Protein AF-A0AA38SJJ9-F1 (afdb_monomer_lite)

Secondary structure (DSSP, 8-state):
-------PEEEEEEEE---SSTTPPP-EEEEEEEEEETTTTEEEEEEEEE-B-S-GGGS-SS-SSTT---HHHHHSSPBHHHHHHHHHHHHTTT---EEEETTEEEE--

InterPro domains:
  IPR012337 Ribonuclease H-like superfamily [SSF53098] (5-93)
  IPR013520 Ribonuclease H-like domain [PF00929] (10-93)
  IPR036397 Ribonuclease H superfamily [G3DSA:3.30.420.10] (2-103)

Sequence (109 aa):
MKQEMANEIVFFDLETNVPRKAGQKFWVLEFGAMVVCPRKLVELESYCTLIRPGDLTAVGVKSGRVHGITRGAVLEAPTFEEVADKIFGILNGRIQPRVIRGSRLIQSE

Organism: NCBI:txid347529

Radius of gyration: 16.62 Å; chains: 1; bounding box: 44×36×40 Å

pLDDT: mean 81.51, std 17.07, range [33.25, 97.69]

Structure (mmCIF, N/CA/C/O backbone):
data_AF-A0AA38SJJ9-F1
#
_entry.id   AF-A0AA38SJJ9-F1
#
loop_
_atom_site.group_PDB
_atom_site.id
_atom_site.type_symbol
_atom_site.label_atom_id
_atom_site.label_alt_id
_atom_site.label_comp_id
_atom_site.label_asym_id
_atom_site.label_entity_id
_atom_site.label_seq_id
_atom_site.pdbx_PDB_ins_code
_atom_site.Cartn_x
_atom_site.Cartn_y
_atom_site.Cartn_z
_atom_site.occupancy
_atom_site.B_iso_or_equiv
_atom_site.auth_seq_id
_atom_site.auth_comp_id
_atom_site.auth_asym_id
_atom_site.auth_atom_id
_atom_site.pdbx_PDB_model_num
ATOM 1 N N . MET A 1 1 ? -24.219 15.543 17.571 1.00 33.25 1 MET A N 1
ATOM 2 C CA . MET A 1 1 ? -23.303 14.762 18.429 1.00 33.25 1 MET A CA 1
ATOM 3 C C . MET A 1 1 ? -21.959 14.716 17.723 1.00 33.25 1 MET A C 1
ATOM 5 O O . MET A 1 1 ? -21.899 14.181 16.626 1.00 33.25 1 MET A O 1
ATOM 9 N N . LYS A 1 2 ? -20.921 15.364 18.268 1.00 36.47 2 LYS A N 1
ATOM 10 C CA . LYS A 1 2 ? -19.555 15.206 17.754 1.00 36.47 2 LYS A CA 1
ATOM 11 C C . LYS A 1 2 ? -19.071 13.851 18.245 1.00 36.47 2 LYS A C 1
ATOM 13 O O . LYS A 1 2 ? -18.874 13.672 19.440 1.00 36.47 2 LYS A O 1
ATOM 18 N N . GLN A 1 3 ? -18.985 12.896 17.334 1.00 42.38 3 GLN A N 1
ATOM 19 C CA . GLN A 1 3 ? -18.279 11.653 17.575 1.00 42.38 3 GLN A CA 1
ATOM 20 C C . GLN A 1 3 ? -16.829 12.069 17.828 1.00 42.38 3 GLN A C 1
ATOM 22 O O . GLN A 1 3 ? -16.186 12.613 16.930 1.00 42.38 3 GLN A O 1
ATOM 27 N N . GLU A 1 4 ? -16.357 11.955 19.072 1.00 49.00 4 GLU A N 1
ATOM 28 C CA . GLU A 1 4 ? -14.923 11.995 19.335 1.00 49.00 4 GLU A CA 1
ATOM 29 C C . GLU A 1 4 ? -14.326 10.927 18.426 1.00 49.00 4 GLU A C 1
ATOM 31 O O . GLU A 1 4 ? -14.553 9.736 18.647 1.00 49.00 4 GLU A O 1
ATOM 36 N N . MET A 1 5 ? -13.660 11.343 17.345 1.00 53.12 5 MET A N 1
ATOM 37 C CA . MET A 1 5 ? -12.819 10.434 16.587 1.00 53.12 5 MET A CA 1
ATOM 38 C C . MET A 1 5 ? -11.809 9.950 17.608 1.00 53.12 5 MET A C 1
ATOM 40 O O . MET A 1 5 ? -10.963 10.721 18.065 1.00 53.12 5 MET A O 1
ATOM 44 N N . ALA A 1 6 ? -12.004 8.721 18.081 1.00 56.03 6 ALA A N 1
ATOM 45 C CA . ALA A 1 6 ? -11.052 8.070 18.947 1.00 56.03 6 ALA A CA 1
ATOM 46 C C . ALA A 1 6 ? -9.686 8.297 18.302 1.00 56.03 6 ALA A C 1
ATOM 48 O O . ALA A 1 6 ? -9.561 8.105 17.098 1.00 56.03 6 ALA A O 1
ATOM 49 N N . ASN A 1 7 ? -8.721 8.802 19.073 1.00 74.44 7 ASN A N 1
ATOM 50 C CA . ASN A 1 7 ? -7.346 8.990 18.626 1.00 74.44 7 ASN A CA 1
ATOM 51 C C . ASN A 1 7 ? -6.850 7.651 18.062 1.00 74.44 7 ASN A C 1
ATOM 53 O O . ASN A 1 7 ? -6.382 6.828 18.829 1.00 74.44 7 ASN A O 1
ATOM 57 N N . GLU A 1 8 ? -7.045 7.358 16.787 1.00 84.00 8 GLU A N 1
ATOM 58 C CA . GLU A 1 8 ? -6.558 6.152 16.130 1.00 84.00 8 GLU A CA 1
ATOM 59 C C . GLU A 1 8 ? -5.136 6.438 15.661 1.00 84.00 8 GLU A C 1
ATOM 61 O O . GLU A 1 8 ? -4.806 7.565 15.294 1.00 84.00 8 GLU A O 1
ATOM 66 N N . ILE A 1 9 ? -4.271 5.430 15.715 1.00 85.56 9 ILE A N 1
ATOM 67 C CA . ILE A 1 9 ? -2.940 5.530 15.120 1.00 85.56 9 ILE A CA 1
ATOM 68 C C . ILE A 1 9 ? -2.975 4.742 13.828 1.00 85.56 9 ILE A C 1
ATOM 70 O O . ILE A 1 9 ? -3.295 3.556 13.846 1.00 85.56 9 ILE A O 1
ATOM 74 N N . VAL A 1 10 ? -2.618 5.393 12.726 1.00 88.06 10 VAL A N 1
ATOM 75 C CA . VAL A 1 10 ? -2.410 4.708 11.454 1.00 88.06 10 VAL A CA 1
ATOM 76 C C . VAL A 1 10 ? -0.918 4.554 11.221 1.00 88.06 10 VAL A C 1
ATOM 78 O O . VAL A 1 10 ? -0.193 5.540 11.096 1.00 88.06 10 VAL A O 1
ATOM 81 N N . PHE A 1 11 ? -0.464 3.310 11.168 1.00 89.50 11 PHE A N 1
ATOM 82 C CA . PHE A 1 11 ? 0.835 2.966 10.613 1.00 89.50 11 PHE A CA 1
ATOM 83 C C . PHE A 1 11 ? 0.657 2.768 9.120 1.00 89.50 11 PHE A C 1
ATOM 85 O O . PHE A 1 11 ? -0.309 2.135 8.705 1.00 89.50 11 PHE A O 1
ATOM 92 N N . PHE A 1 12 ? 1.576 3.293 8.325 1.00 92.00 12 PHE A N 1
ATOM 93 C CA . PHE A 1 12 ? 1.662 2.953 6.917 1.00 92.00 12 PHE A CA 1
ATOM 94 C C . PHE A 1 12 ? 3.111 2.666 6.561 1.00 92.00 12 PHE A C 1
ATOM 96 O O . PHE A 1 12 ? 4.029 3.236 7.154 1.00 92.00 12 PHE A O 1
ATOM 103 N N . ASP A 1 13 ? 3.287 1.774 5.602 1.00 91.81 13 ASP A N 1
ATOM 104 C CA . ASP A 1 13 ? 4.580 1.385 5.076 1.00 91.81 13 ASP A CA 1
ATOM 105 C C . ASP A 1 13 ? 4.510 1.334 3.552 1.00 91.81 13 ASP A C 1
ATOM 107 O O . ASP A 1 13 ? 3.488 0.958 2.970 1.00 91.81 13 ASP A O 1
ATOM 111 N N . LEU A 1 14 ? 5.584 1.787 2.913 1.00 93.00 14 LEU A N 1
ATOM 112 C CA . LEU A 1 14 ? 5.678 1.891 1.464 1.00 93.00 14 LEU A CA 1
ATOM 113 C C . LEU A 1 14 ? 6.921 1.156 1.000 1.00 93.00 14 LEU A C 1
ATOM 115 O O . LEU A 1 14 ? 8.041 1.598 1.261 1.00 93.00 14 LEU A O 1
ATOM 119 N N . GLU A 1 15 ? 6.721 0.116 0.203 1.00 93.19 15 GLU A N 1
ATOM 120 C CA . GLU A 1 15 ? 7.823 -0.496 -0.524 1.00 93.19 15 GLU A CA 1
ATOM 121 C C . GLU A 1 15 ? 7.934 0.141 -1.903 1.00 93.19 15 GLU A C 1
ATOM 123 O O . GLU A 1 15 ? 6.950 0.345 -2.620 1.00 93.19 15 GLU A O 1
ATOM 128 N N . THR A 1 16 ? 9.163 0.467 -2.288 1.00 92.44 16 THR A N 1
ATOM 129 C CA . THR A 1 16 ? 9.460 1.128 -3.560 1.00 92.44 16 THR A CA 1
ATOM 130 C C . THR A 1 16 ? 10.492 0.342 -4.351 1.00 92.44 16 THR A C 1
ATOM 132 O O . THR A 1 16 ? 11.243 -0.474 -3.808 1.00 92.44 16 THR A O 1
ATOM 135 N N . ASN A 1 17 ? 10.574 0.588 -5.660 1.00 90.06 17 ASN A N 1
ATOM 136 C CA . ASN A 1 17 ? 11.767 0.167 -6.387 1.00 90.06 17 ASN A CA 1
ATOM 137 C C . ASN A 1 17 ? 12.988 0.936 -5.859 1.00 90.06 17 ASN A C 1
ATOM 139 O O . ASN A 1 17 ? 12.886 2.090 -5.453 1.00 90.06 17 ASN A O 1
ATOM 143 N N . VAL A 1 18 ? 14.167 0.318 -5.945 1.00 85.44 18 VAL A N 1
ATOM 144 C CA . VAL A 1 18 ? 15.439 0.994 -5.665 1.00 85.44 18 VAL A CA 1
ATOM 145 C C . VAL A 1 18 ? 16.057 1.433 -6.997 1.00 85.44 18 VAL A C 1
ATOM 147 O O . VAL A 1 18 ? 16.505 0.570 -7.764 1.00 85.44 18 VAL A O 1
ATOM 150 N N . PRO A 1 19 ? 16.088 2.743 -7.308 1.00 83.81 19 PRO A N 1
ATOM 151 C CA . PRO A 1 19 ? 16.749 3.260 -8.498 1.00 83.81 19 PRO A CA 1
ATOM 152 C C . PRO A 1 19 ? 18.223 2.852 -8.526 1.00 83.81 19 PRO A C 1
ATOM 154 O O . PRO A 1 19 ? 18.945 3.009 -7.545 1.00 83.81 19 PRO A O 1
ATOM 157 N N . ARG A 1 20 ? 18.692 2.334 -9.665 1.00 82.50 20 ARG A N 1
ATOM 158 C CA . ARG A 1 20 ? 20.101 1.936 -9.853 1.00 82.50 20 ARG A CA 1
ATOM 159 C C . ARG A 1 20 ? 20.943 3.030 -10.500 1.00 82.50 20 ARG A C 1
ATOM 161 O O . ARG A 1 20 ? 22.165 2.929 -10.524 1.00 82.50 20 ARG A O 1
ATOM 168 N N . LYS A 1 21 ? 20.293 4.041 -11.078 1.00 83.75 21 LYS A N 1
ATOM 169 C CA . LYS A 1 21 ? 20.929 5.163 -11.774 1.00 83.75 21 LYS A CA 1
ATOM 170 C C . LYS A 1 21 ? 20.361 6.480 -11.260 1.00 83.75 21 LYS A C 1
ATOM 172 O O . LYS A 1 21 ? 19.169 6.566 -10.968 1.00 83.75 21 LYS A O 1
ATOM 177 N N . ALA A 1 22 ? 21.198 7.512 -11.212 1.00 82.56 22 ALA A N 1
ATOM 178 C CA . ALA A 1 22 ? 20.740 8.868 -10.933 1.00 82.56 22 ALA A CA 1
ATOM 179 C C . ALA A 1 22 ? 19.682 9.297 -11.969 1.00 82.56 22 ALA A C 1
ATOM 181 O O . ALA A 1 22 ? 19.835 9.032 -13.161 1.00 82.56 22 ALA A O 1
ATOM 182 N N . GLY A 1 23 ? 18.597 9.920 -11.505 1.00 83.69 23 GLY A N 1
ATOM 183 C CA . GLY A 1 23 ? 17.483 10.373 -12.350 1.00 83.69 23 GLY A CA 1
ATOM 184 C C . GLY A 1 23 ? 16.395 9.328 -12.629 1.00 83.69 23 GLY A C 1
ATOM 185 O O . GLY A 1 23 ? 15.371 9.670 -13.216 1.00 83.69 23 GLY A O 1
ATOM 186 N N . GLN A 1 24 ? 16.560 8.074 -12.197 1.00 84.25 24 GLN A N 1
ATOM 187 C CA . GLN A 1 24 ? 15.465 7.101 -12.232 1.00 84.25 24 GLN A CA 1
ATOM 188 C C . GLN A 1 24 ? 14.403 7.434 -11.176 1.00 84.25 24 GLN A C 1
ATOM 190 O O . GLN A 1 24 ? 14.725 7.802 -10.047 1.00 84.25 24 GLN A O 1
ATOM 195 N N . LYS A 1 25 ? 13.129 7.290 -11.557 1.00 88.94 25 LYS A N 1
ATOM 196 C CA . LYS A 1 25 ? 11.987 7.547 -10.675 1.00 88.94 25 LYS A CA 1
ATOM 197 C C . LYS A 1 25 ? 11.838 6.447 -9.621 1.00 88.94 25 LYS A C 1
ATOM 199 O O . LYS A 1 25 ? 12.120 5.273 -9.887 1.00 88.94 25 LYS A O 1
ATOM 204 N N . PHE A 1 26 ? 11.346 6.855 -8.457 1.00 90.88 26 PHE A N 1
ATOM 205 C CA . PHE A 1 26 ? 10.772 5.948 -7.474 1.00 90.88 26 PHE A CA 1
ATOM 206 C C . PHE A 1 26 ? 9.318 5.664 -7.843 1.00 90.88 26 PHE A C 1
ATOM 208 O O . PHE A 1 26 ? 8.570 6.562 -8.228 1.00 90.88 26 PHE A O 1
ATOM 215 N N . TRP A 1 27 ? 8.942 4.408 -7.700 1.00 93.12 27 TRP A N 1
ATOM 216 C CA . TRP A 1 27 ? 7.620 3.858 -7.895 1.00 93.12 27 TRP A CA 1
ATOM 217 C C . TRP A 1 27 ? 7.240 3.132 -6.618 1.00 93.12 27 TRP A C 1
ATOM 219 O O . TRP A 1 27 ? 8.023 2.323 -6.116 1.00 93.12 27 TRP A O 1
ATOM 229 N N . VAL A 1 28 ? 6.043 3.412 -6.115 1.00 94.25 28 VAL A N 1
ATOM 230 C CA . VAL A 1 28 ? 5.436 2.619 -5.046 1.00 94.25 28 VAL A CA 1
ATOM 231 C C . VAL A 1 28 ? 5.037 1.272 -5.641 1.00 94.25 2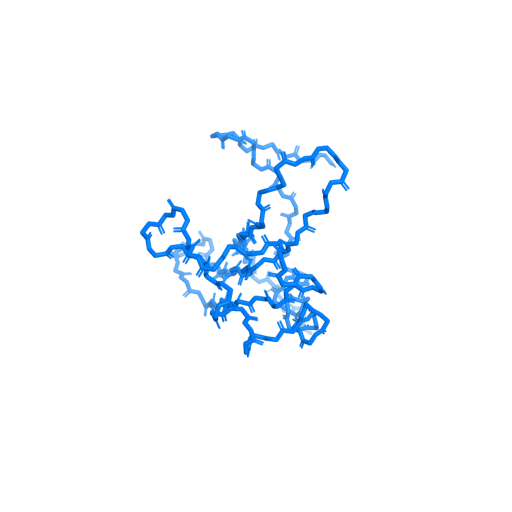8 VAL A C 1
ATOM 233 O O . VAL A 1 28 ? 4.385 1.229 -6.683 1.00 94.25 28 VAL A O 1
ATOM 236 N N . LEU A 1 29 ? 5.479 0.191 -5.008 1.00 95.06 29 LEU A N 1
ATOM 237 C CA . LEU A 1 29 ? 5.220 -1.189 -5.425 1.00 95.06 29 LEU A CA 1
ATOM 238 C C . LEU A 1 29 ? 4.303 -1.922 -4.448 1.00 95.06 29 LEU A C 1
ATOM 240 O O . LEU A 1 29 ? 3.630 -2.869 -4.843 1.00 95.06 29 LEU A O 1
ATOM 244 N N . GLU A 1 30 ? 4.266 -1.476 -3.196 1.00 95.88 30 GLU A N 1
ATOM 245 C CA . GLU A 1 30 ? 3.348 -1.956 -2.171 1.00 95.88 30 GLU A CA 1
ATOM 246 C C . GLU A 1 30 ? 2.949 -0.793 -1.268 1.00 95.88 30 GLU A C 1
ATOM 248 O O . GLU A 1 30 ? 3.767 0.077 -0.954 1.00 95.88 30 GLU A O 1
ATOM 253 N N . PHE A 1 31 ? 1.685 -0.791 -0.863 1.00 96.25 31 PHE A N 1
ATOM 254 C CA . PHE A 1 31 ? 1.162 0.083 0.170 1.00 96.25 31 PHE A CA 1
ATOM 255 C C . PHE A 1 31 ? 0.572 -0.782 1.277 1.00 96.25 31 PHE A C 1
ATOM 257 O O . PHE A 1 31 ? -0.396 -1.511 1.041 1.00 96.25 31 PHE A O 1
ATOM 264 N N . GLY A 1 32 ? 1.131 -0.666 2.477 1.00 95.56 32 GLY A N 1
ATOM 265 C CA . GLY A 1 32 ? 0.590 -1.238 3.700 1.00 95.56 32 GLY A CA 1
ATOM 266 C C . GLY A 1 32 ? 0.067 -0.143 4.622 1.00 95.56 32 GLY A C 1
ATOM 267 O O . GLY A 1 32 ? 0.695 0.902 4.771 1.00 95.56 32 GLY A O 1
ATOM 268 N N . ALA A 1 33 ? -1.067 -0.381 5.270 1.00 94.50 33 ALA A N 1
ATOM 269 C CA . ALA A 1 33 ? -1.581 0.432 6.356 1.00 94.50 33 ALA A CA 1
ATOM 270 C C . ALA A 1 33 ? -2.258 -0.424 7.429 1.00 94.50 33 ALA A C 1
ATOM 272 O O . ALA A 1 33 ? -2.872 -1.449 7.141 1.00 94.50 33 ALA A O 1
ATOM 273 N N . MET A 1 34 ? -2.166 0.031 8.673 1.00 92.69 34 MET A N 1
ATOM 274 C CA . MET A 1 34 ? -2.772 -0.589 9.842 1.00 92.69 34 MET A CA 1
ATOM 275 C C . MET A 1 34 ? -3.295 0.498 10.778 1.00 92.69 34 MET A C 1
ATOM 277 O O . MET A 1 34 ? -2.537 1.362 11.218 1.00 92.69 34 MET A O 1
ATOM 281 N N . VAL A 1 35 ? -4.580 0.434 11.108 1.00 91.19 35 VAL A N 1
ATOM 282 C CA . VAL A 1 35 ? -5.250 1.297 12.082 1.00 91.19 35 VAL A CA 1
ATOM 283 C C . VAL A 1 35 ? -5.255 0.594 13.434 1.00 91.19 35 VAL A C 1
ATOM 285 O O . VAL A 1 35 ? -5.678 -0.554 13.552 1.00 91.19 35 VAL A O 1
ATOM 288 N N . VAL A 1 36 ? -4.796 1.284 14.473 1.00 90.94 36 VAL A N 1
ATOM 289 C CA . VAL A 1 36 ? -4.604 0.726 15.815 1.00 90.94 36 VAL A CA 1
ATOM 290 C C . VAL A 1 36 ? -5.304 1.593 16.853 1.00 90.94 36 VAL A C 1
ATOM 292 O O . VAL A 1 36 ? -5.207 2.823 16.839 1.00 90.94 36 VAL A O 1
ATOM 295 N N . CYS A 1 37 ? -5.958 0.948 17.822 1.00 88.75 37 CYS A N 1
ATOM 296 C CA . CYS A 1 37 ? -6.437 1.630 19.021 1.00 88.75 37 CYS A C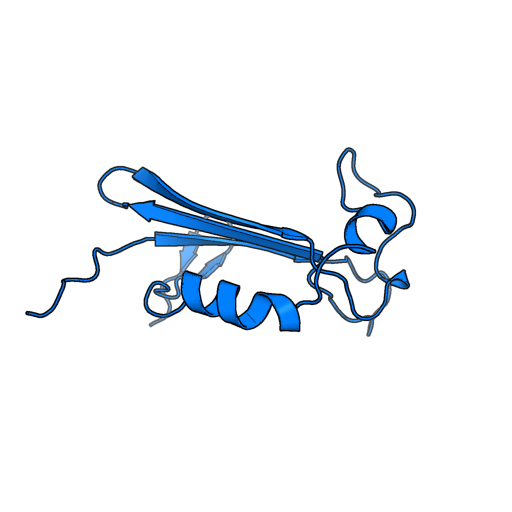A 1
ATOM 297 C C . CYS A 1 37 ? -5.255 1.878 19.973 1.00 88.75 37 CYS A C 1
ATOM 299 O O . CYS A 1 37 ? -4.774 0.917 20.576 1.00 88.75 37 CYS A O 1
ATOM 301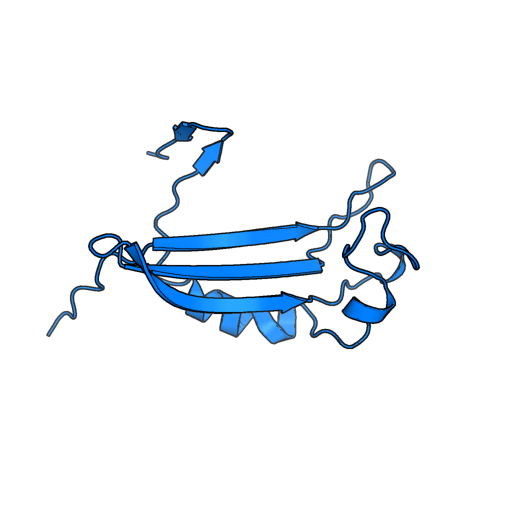 N N . PRO A 1 38 ? -4.809 3.119 20.231 1.00 85.56 38 PRO A N 1
ATOM 302 C CA . PRO A 1 38 ? -3.613 3.363 21.043 1.00 85.56 38 PRO A CA 1
ATOM 303 C C . PRO A 1 38 ? -3.785 2.994 22.516 1.00 85.56 38 PRO A C 1
ATOM 305 O O . PRO A 1 38 ? -2.802 2.790 23.215 1.00 85.56 38 PRO A O 1
ATOM 308 N N . ARG A 1 39 ? -5.028 2.914 23.009 1.00 87.56 39 ARG A N 1
ATOM 309 C CA . ARG A 1 39 ? -5.307 2.540 24.405 1.00 87.56 39 ARG A CA 1
ATOM 310 C C . ARG A 1 39 ? -5.217 1.038 24.638 1.00 87.56 39 ARG A C 1
ATOM 312 O O . ARG A 1 39 ? -4.863 0.612 25.728 1.00 87.56 39 ARG A O 1
ATOM 319 N N . LYS A 1 40 ? -5.602 0.252 23.633 1.00 89.50 40 LYS A N 1
ATOM 320 C CA . LYS A 1 40 ? -5.664 -1.212 23.720 1.00 89.50 40 LYS A CA 1
ATOM 321 C C . LYS A 1 40 ? -4.513 -1.892 22.981 1.00 89.50 40 LYS A C 1
ATOM 323 O O . LYS A 1 40 ? -4.285 -3.069 23.214 1.00 89.50 40 LYS A O 1
ATOM 328 N N . LEU A 1 41 ? -3.816 -1.156 22.110 1.00 88.88 41 LEU A N 1
ATOM 329 C CA . LEU A 1 41 ? -2.770 -1.644 21.209 1.00 88.88 41 LEU A CA 1
ATOM 330 C C . LEU A 1 41 ? -3.229 -2.841 20.368 1.00 88.88 41 LEU A C 1
ATOM 332 O O . LEU A 1 41 ? -2.469 -3.769 20.117 1.00 88.88 41 LEU A O 1
ATOM 336 N N . VAL A 1 42 ? -4.494 -2.810 19.949 1.00 91.69 42 VAL A N 1
ATOM 337 C CA . VAL A 1 42 ? -5.088 -3.818 19.067 1.00 91.69 42 VAL A CA 1
ATOM 338 C C . VAL A 1 42 ? -5.288 -3.231 17.681 1.00 91.69 42 VAL A C 1
ATOM 340 O O . VAL A 1 42 ? -5.670 -2.061 17.549 1.00 91.69 42 VAL A O 1
ATOM 343 N N . GLU A 1 43 ? -5.039 -4.056 16.671 1.00 92.94 43 GLU A N 1
ATOM 344 C CA . GLU A 1 43 ? -5.396 -3.776 15.285 1.00 92.94 43 GLU A CA 1
ATOM 345 C C . GLU A 1 43 ? -6.919 -3.654 15.160 1.00 92.94 43 GLU A C 1
ATOM 347 O O . GLU A 1 43 ? -7.672 -4.474 15.690 1.00 92.94 43 GLU A O 1
ATOM 352 N N . LEU A 1 44 ? -7.362 -2.590 14.498 1.00 92.00 44 LEU A N 1
ATOM 353 C CA . LEU A 1 44 ? -8.766 -2.318 14.196 1.00 92.00 44 LEU A CA 1
ATOM 354 C C . LEU A 1 44 ? -9.078 -2.611 12.728 1.00 92.00 44 LEU A C 1
ATOM 356 O O . LEU A 1 44 ? -10.135 -3.150 12.415 1.00 92.00 44 LEU A O 1
ATOM 360 N N . GLU A 1 45 ? -8.157 -2.240 11.842 1.00 91.88 45 GLU A N 1
ATOM 361 C CA . GLU A 1 45 ? -8.273 -2.386 10.396 1.00 91.88 45 GLU A CA 1
ATOM 362 C C . GLU A 1 45 ? -6.864 -2.497 9.806 1.00 91.88 45 GLU A C 1
ATOM 364 O O . GLU A 1 45 ? -5.949 -1.808 10.259 1.00 91.88 45 GLU A O 1
ATOM 369 N N . SER A 1 46 ? -6.689 -3.314 8.773 1.00 94.19 46 SER A N 1
ATOM 370 C CA . SER A 1 46 ? -5.477 -3.322 7.958 1.00 94.19 46 SER A CA 1
ATOM 371 C C . SER A 1 46 ? -5.809 -3.346 6.476 1.00 94.19 46 SER A C 1
ATOM 373 O O . SER A 1 46 ? -6.843 -3.847 6.029 1.00 94.19 46 SER A O 1
ATOM 375 N N . TYR A 1 47 ? -4.907 -2.763 5.701 1.00 95.88 47 TYR A N 1
ATOM 376 C CA . TYR A 1 47 ? -4.977 -2.717 4.258 1.00 95.88 47 TYR A CA 1
ATOM 377 C C . TYR A 1 47 ? -3.584 -2.933 3.688 1.00 95.88 47 TYR A C 1
ATOM 379 O O . TYR A 1 47 ? -2.655 -2.216 4.034 1.00 95.88 47 TYR A O 1
ATOM 387 N N . CYS A 1 48 ? -3.440 -3.910 2.803 1.00 96.19 48 CYS A N 1
ATOM 388 C CA . CYS A 1 48 ? -2.207 -4.137 2.069 1.00 96.19 48 CYS A CA 1
ATOM 389 C C . CYS A 1 48 ? -2.551 -4.406 0.608 1.00 96.19 48 CYS A C 1
ATOM 391 O O . CYS A 1 48 ? -3.471 -5.173 0.313 1.00 96.19 48 CYS A O 1
ATOM 393 N N . THR A 1 49 ? -1.838 -3.752 -0.302 1.00 96.94 49 THR A N 1
ATOM 394 C CA . THR A 1 49 ? -1.967 -3.998 -1.736 1.00 96.94 49 THR A CA 1
ATOM 395 C C . THR A 1 49 ? -0.630 -3.815 -2.431 1.00 96.94 49 THR A C 1
ATOM 397 O O . THR A 1 49 ? 0.119 -2.885 -2.131 1.00 96.94 49 THR A O 1
ATOM 400 N N . LEU A 1 50 ? -0.375 -4.659 -3.430 1.00 97.12 50 LEU A N 1
ATOM 401 C CA . LEU A 1 50 ? 0.619 -4.348 -4.448 1.00 97.12 50 LEU A CA 1
ATOM 402 C C . LEU A 1 50 ? 0.102 -3.216 -5.336 1.00 97.12 50 LEU A C 1
ATOM 404 O O . LEU A 1 50 ? -1.109 -3.039 -5.497 1.00 97.12 50 LEU A O 1
ATOM 408 N N . ILE A 1 51 ? 1.034 -2.467 -5.916 1.00 97.25 51 ILE A N 1
ATOM 409 C CA . ILE A 1 51 ? 0.762 -1.375 -6.844 1.00 97.25 51 ILE A CA 1
ATOM 410 C C . ILE A 1 51 ? 1.563 -1.613 -8.117 1.00 97.25 51 ILE A C 1
ATOM 412 O O . ILE A 1 51 ? 2.780 -1.826 -8.095 1.00 97.25 51 ILE A O 1
ATOM 416 N N . ARG A 1 52 ? 0.868 -1.562 -9.251 1.00 97.00 52 ARG A N 1
ATOM 417 C CA . ARG A 1 52 ? 1.482 -1.644 -10.567 1.00 97.00 52 ARG A CA 1
ATOM 418 C C . ARG A 1 52 ? 2.164 -0.316 -10.899 1.00 97.00 52 ARG A C 1
ATOM 420 O O . ARG A 1 52 ? 1.479 0.705 -11.002 1.00 97.00 52 ARG A O 1
ATOM 427 N N . PRO A 1 53 ? 3.492 -0.303 -11.112 1.00 94.62 53 PRO A N 1
ATOM 428 C CA . PRO A 1 53 ? 4.182 0.903 -11.538 1.00 94.62 53 PRO A CA 1
ATOM 429 C C . PRO A 1 53 ? 3.813 1.238 -12.986 1.00 94.62 53 PRO A C 1
ATOM 431 O O . PRO A 1 53 ? 3.561 0.348 -13.799 1.00 94.62 53 PRO A O 1
ATOM 434 N N . GLY A 1 54 ? 3.880 2.519 -13.345 1.00 91.88 54 GLY A N 1
ATOM 435 C CA . GLY A 1 54 ? 3.715 2.957 -14.736 1.00 91.88 54 GLY A CA 1
ATOM 436 C C . GLY A 1 54 ? 4.839 2.474 -15.663 1.00 91.88 54 GLY A C 1
ATOM 437 O O . GLY A 1 54 ? 4.667 2.453 -16.877 1.00 91.88 54 GLY A O 1
ATOM 438 N N . ASP A 1 55 ? 5.975 2.049 -15.101 1.00 91.38 55 ASP A N 1
ATOM 439 C CA . ASP A 1 55 ? 7.067 1.387 -15.816 1.00 91.38 55 ASP A CA 1
ATOM 440 C C . ASP A 1 55 ? 7.413 0.039 -15.155 1.00 91.38 55 ASP A C 1
ATOM 442 O O . ASP A 1 55 ? 8.083 -0.018 -14.122 1.00 91.38 55 ASP A O 1
ATOM 446 N N . LEU A 1 56 ? 6.999 -1.071 -15.777 1.00 90.62 56 LEU A N 1
ATOM 447 C CA . LEU A 1 56 ? 7.261 -2.436 -15.288 1.00 90.62 56 LEU A CA 1
ATOM 448 C C . LEU A 1 56 ? 8.749 -2.819 -15.303 1.00 90.62 56 LEU A C 1
ATOM 450 O O . LEU A 1 56 ? 9.147 -3.796 -14.657 1.00 90.62 56 LEU A O 1
ATOM 454 N N . THR A 1 57 ? 9.594 -2.076 -16.023 1.00 89.31 57 THR A N 1
ATOM 455 C CA . THR A 1 57 ? 11.044 -2.305 -16.016 1.00 89.31 57 THR A CA 1
ATOM 456 C C . THR A 1 57 ? 11.689 -1.844 -14.708 1.00 89.31 57 THR A C 1
ATOM 458 O O . THR A 1 57 ? 12.773 -2.327 -14.371 1.00 89.31 57 THR A O 1
ATOM 461 N N . ALA A 1 58 ? 10.989 -1.015 -13.919 1.00 86.88 58 ALA A N 1
ATOM 462 C CA . ALA A 1 58 ? 11.390 -0.636 -12.567 1.00 86.88 58 ALA A CA 1
ATOM 463 C C . ALA A 1 58 ? 11.443 -1.835 -11.604 1.00 86.88 58 ALA A C 1
ATOM 465 O O . ALA A 1 58 ? 12.155 -1.778 -10.599 1.00 86.88 58 ALA A O 1
ATOM 466 N N . VAL A 1 59 ? 10.743 -2.931 -11.924 1.00 87.81 59 VAL A N 1
ATOM 467 C CA . VAL A 1 59 ? 10.731 -4.164 -11.132 1.00 87.81 59 VAL A CA 1
ATOM 468 C C . VAL A 1 59 ? 11.520 -5.255 -11.850 1.00 87.81 59 VAL A C 1
ATOM 470 O O . VAL A 1 59 ? 11.344 -5.532 -13.044 1.00 87.81 59 VAL A O 1
ATOM 473 N N . GLY A 1 60 ? 12.424 -5.892 -11.107 1.00 80.62 60 GLY A N 1
ATOM 474 C CA . GLY A 1 60 ? 13.188 -7.033 -11.596 1.00 80.62 60 GLY A CA 1
ATOM 475 C C . GLY A 1 60 ? 12.283 -8.229 -11.905 1.00 80.62 60 GLY A C 1
ATOM 476 O O . GLY A 1 60 ? 11.289 -8.473 -11.223 1.00 80.62 60 GLY A O 1
ATOM 477 N N . VAL A 1 61 ? 12.648 -9.017 -12.922 1.00 76.25 61 VAL A N 1
ATOM 478 C CA . VAL A 1 61 ? 11.960 -10.290 -13.229 1.00 76.25 61 VAL A CA 1
ATOM 479 C C . VAL A 1 61 ? 12.053 -11.252 -12.041 1.00 76.25 61 VAL A C 1
ATOM 481 O O . VAL A 1 61 ? 11.093 -11.943 -11.719 1.00 76.25 61 VAL A O 1
ATOM 484 N N . LYS A 1 62 ? 13.203 -11.251 -11.361 1.00 73.81 62 LYS A N 1
ATOM 485 C CA . LYS A 1 62 ? 13.421 -11.912 -10.074 1.00 73.81 62 LYS A CA 1
ATOM 486 C C . LYS A 1 62 ? 13.633 -10.843 -9.010 1.00 73.81 62 LYS A C 1
ATOM 488 O O . LYS A 1 62 ? 14.309 -9.844 -9.278 1.00 73.81 62 LYS A O 1
ATOM 493 N N . SER A 1 63 ? 13.098 -11.060 -7.816 1.00 71.25 63 SER A N 1
ATOM 494 C CA . SER A 1 63 ? 13.436 -10.228 -6.668 1.00 71.25 63 SER A CA 1
ATOM 495 C C . SER A 1 63 ? 14.855 -10.554 -6.194 1.00 71.25 63 SER A C 1
ATOM 497 O O . SER A 1 63 ? 15.286 -11.706 -6.201 1.00 71.25 63 SER A O 1
ATOM 499 N N . GLY A 1 64 ? 15.599 -9.532 -5.766 1.00 69.44 64 GLY A N 1
ATOM 500 C CA . GLY A 1 64 ? 16.917 -9.717 -5.139 1.00 69.44 64 GLY A CA 1
ATOM 501 C C . GLY A 1 64 ? 16.845 -10.217 -3.691 1.00 69.44 64 GLY A C 1
ATOM 502 O O . GLY A 1 64 ? 17.877 -10.464 -3.078 1.00 69.44 64 GLY A O 1
ATOM 503 N N . ARG A 1 65 ? 15.634 -10.340 -3.139 1.00 74.19 65 ARG A N 1
ATOM 504 C CA . ARG A 1 65 ? 15.343 -10.814 -1.782 1.00 74.19 65 ARG A CA 1
ATOM 505 C C . ARG A 1 65 ? 14.417 -12.021 -1.857 1.00 74.19 65 ARG A C 1
ATOM 507 O O . ARG A 1 65 ? 13.525 -12.050 -2.707 1.00 74.19 65 ARG A O 1
ATOM 514 N N . VAL A 1 66 ? 14.600 -12.980 -0.954 1.00 67.94 66 VAL A N 1
ATOM 515 C CA . VAL A 1 66 ? 13.634 -14.066 -0.732 1.00 67.94 66 VAL A CA 1
ATOM 516 C C . VAL A 1 66 ? 12.300 -13.417 -0.328 1.00 67.94 66 VAL A C 1
ATOM 518 O O . VAL A 1 66 ? 12.300 -12.555 0.544 1.00 67.94 66 VAL A O 1
ATOM 521 N N . HIS A 1 67 ? 11.205 -13.751 -1.021 1.00 72.00 67 HIS A N 1
ATOM 522 C CA . HIS A 1 67 ? 9.873 -13.115 -0.906 1.00 72.00 67 HIS A CA 1
ATOM 523 C C . HIS A 1 67 ? 9.760 -11.642 -1.337 1.00 72.00 67 HIS A C 1
ATOM 525 O O . HIS A 1 67 ? 8.762 -10.994 -1.046 1.00 72.00 67 HIS A O 1
ATOM 531 N N . GLY A 1 68 ? 10.746 -11.099 -2.053 1.00 83.06 68 GLY A N 1
ATOM 532 C CA . GLY A 1 68 ? 10.621 -9.746 -2.593 1.00 83.06 68 GLY A CA 1
ATOM 533 C C . GLY A 1 68 ? 9.608 -9.645 -3.741 1.00 83.06 68 GLY A C 1
ATOM 534 O O . GLY A 1 68 ? 9.285 -10.628 -4.410 1.00 83.06 68 GLY A O 1
ATOM 535 N N . ILE A 1 69 ? 9.170 -8.418 -4.013 1.00 88.75 69 ILE A N 1
ATOM 536 C CA . ILE A 1 69 ? 8.222 -8.106 -5.086 1.00 88.75 69 ILE A CA 1
ATOM 537 C C . ILE A 1 69 ? 8.842 -8.439 -6.452 1.00 88.75 69 ILE A C 1
ATOM 539 O O . ILE A 1 69 ? 9.965 -8.032 -6.769 1.00 88.75 69 ILE A O 1
ATOM 543 N N . THR A 1 70 ? 8.108 -9.196 -7.268 1.00 90.62 70 THR A N 1
ATOM 544 C CA . THR A 1 70 ? 8.522 -9.590 -8.622 1.00 90.62 70 THR A CA 1
ATOM 545 C C . THR A 1 70 ? 7.689 -8.872 -9.672 1.00 90.62 70 THR A C 1
ATOM 547 O O . THR A 1 70 ? 6.557 -8.469 -9.410 1.00 90.62 70 THR A O 1
ATOM 550 N N . ARG A 1 71 ? 8.217 -8.758 -10.897 1.00 91.75 71 ARG A N 1
ATOM 551 C CA . ARG A 1 71 ? 7.464 -8.169 -12.015 1.00 91.75 71 ARG A CA 1
ATOM 552 C C . ARG A 1 71 ? 6.131 -8.879 -12.265 1.00 91.75 71 ARG A C 1
ATOM 554 O O . ARG A 1 71 ? 5.155 -8.214 -12.574 1.00 91.75 71 ARG A O 1
ATOM 561 N N . GLY A 1 72 ? 6.096 -10.206 -12.124 1.00 90.56 72 GLY A N 1
ATOM 562 C CA . GLY A 1 72 ? 4.863 -10.981 -12.281 1.00 90.56 72 GLY A CA 1
ATOM 563 C C . GLY A 1 72 ? 3.817 -10.639 -11.220 1.00 90.56 72 GLY A C 1
ATOM 564 O O . GLY A 1 72 ? 2.644 -10.531 -11.547 1.00 90.56 72 GLY A O 1
ATOM 565 N N . ALA A 1 73 ? 4.242 -10.393 -9.976 1.00 91.25 73 ALA A N 1
ATOM 566 C CA . ALA A 1 73 ? 3.333 -10.050 -8.884 1.00 91.25 73 ALA A CA 1
ATOM 567 C C . ALA A 1 73 ? 2.658 -8.681 -9.076 1.00 91.25 73 ALA A C 1
ATOM 569 O O . ALA A 1 73 ? 1.481 -8.532 -8.771 1.00 91.25 73 ALA A O 1
ATOM 570 N N . VAL A 1 74 ? 3.381 -7.691 -9.613 1.00 94.31 74 VAL A N 1
ATOM 571 C CA . VAL A 1 74 ? 2.830 -6.341 -9.849 1.00 94.31 74 VAL A CA 1
ATOM 572 C C . VAL A 1 74 ? 2.111 -6.192 -11.191 1.00 94.31 74 VAL A C 1
ATOM 574 O O . VAL A 1 74 ? 1.517 -5.150 -11.443 1.00 94.31 74 VAL A O 1
ATOM 577 N N . LEU A 1 75 ? 2.179 -7.188 -12.080 1.00 94.31 75 LEU A N 1
ATOM 578 C CA . LEU A 1 75 ? 1.597 -7.097 -13.424 1.00 94.31 75 LEU A CA 1
ATOM 579 C C . LEU A 1 75 ? 0.065 -6.995 -13.379 1.00 94.31 75 LEU A C 1
ATOM 581 O O . LEU A 1 75 ? -0.524 -6.152 -14.060 1.00 94.31 75 LEU A O 1
ATOM 585 N N . GLU A 1 76 ? -0.541 -7.820 -12.529 1.00 93.12 76 GLU A N 1
ATOM 586 C CA . GLU A 1 76 ? -1.991 -7.901 -12.313 1.00 93.12 76 GLU A CA 1
ATOM 587 C C . GLU A 1 76 ? -2.458 -7.033 -11.129 1.00 93.12 76 GLU A C 1
ATOM 589 O O . GLU A 1 76 ? -3.625 -7.071 -10.746 1.00 93.12 76 GLU A O 1
ATOM 594 N N . ALA A 1 77 ? -1.548 -6.263 -10.523 1.00 96.62 77 ALA A N 1
ATOM 595 C CA . ALA A 1 77 ? -1.873 -5.351 -9.434 1.00 96.62 77 ALA A CA 1
ATOM 596 C C . ALA A 1 77 ? -2.599 -4.093 -9.959 1.00 96.62 77 ALA A C 1
ATOM 598 O O . ALA 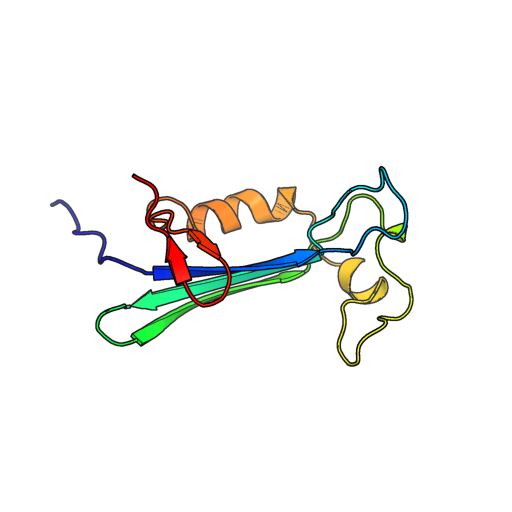A 1 77 ? -2.393 -3.700 -11.115 1.00 96.62 77 ALA A O 1
ATOM 599 N N . PRO A 1 78 ? -3.415 -3.428 -9.121 1.00 97.69 78 PRO A N 1
ATOM 600 C CA . PRO A 1 78 ? -4.022 -2.152 -9.481 1.00 97.69 78 PRO A CA 1
ATOM 601 C C . PRO A 1 78 ? -2.965 -1.050 -9.625 1.00 97.69 78 PRO A C 1
ATOM 603 O O . PRO A 1 78 ? -1.889 -1.117 -9.023 1.00 97.69 78 PRO A O 1
ATOM 606 N N . THR A 1 79 ? -3.257 -0.011 -10.404 1.00 97.00 79 THR A N 1
ATOM 607 C CA . THR A 1 79 ? -2.440 1.210 -10.418 1.00 97.00 79 THR A CA 1
ATOM 608 C C . THR A 1 79 ? -2.661 2.014 -9.139 1.00 97.00 79 THR A C 1
ATOM 610 O O . THR A 1 79 ? -3.615 1.787 -8.393 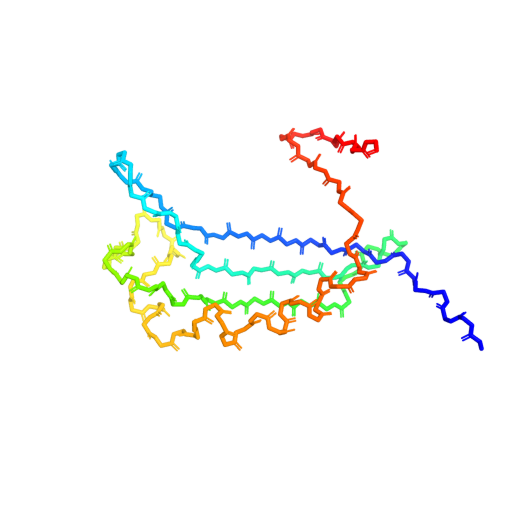1.00 97.00 79 THR A O 1
ATOM 613 N N . PHE A 1 80 ? -1.776 2.975 -8.863 1.00 95.50 80 PHE A N 1
ATOM 614 C CA . PHE A 1 80 ? -1.928 3.826 -7.683 1.00 95.50 80 PHE A CA 1
ATOM 615 C C . PHE A 1 80 ? -3.232 4.632 -7.734 1.00 95.50 80 PHE A C 1
ATOM 617 O O . PHE A 1 80 ? -3.913 4.765 -6.724 1.00 95.50 80 PHE A O 1
ATOM 624 N N . GLU A 1 81 ? -3.602 5.126 -8.914 1.00 96.25 81 GLU A N 1
ATOM 625 C CA . GLU A 1 81 ? -4.827 5.889 -9.146 1.00 96.25 81 GLU A CA 1
ATOM 626 C C . GLU A 1 81 ? -6.080 5.076 -8.798 1.00 96.25 81 GLU A C 1
ATOM 628 O O . GLU A 1 81 ? -6.999 5.610 -8.186 1.00 96.25 81 GLU A O 1
ATOM 633 N N . GLU A 1 82 ? -6.097 3.777 -9.115 1.00 97.62 82 GLU A N 1
ATOM 634 C CA . GLU A 1 82 ? -7.227 2.884 -8.824 1.00 97.62 82 GLU A CA 1
ATOM 635 C C . GLU A 1 82 ? -7.430 2.646 -7.317 1.00 97.62 82 GLU A C 1
ATOM 637 O O . GLU A 1 82 ? -8.543 2.353 -6.881 1.00 97.62 82 GLU A O 1
ATOM 642 N N . VAL A 1 83 ? -6.376 2.785 -6.504 1.00 96.81 83 VAL A N 1
ATOM 643 C CA . VAL A 1 83 ? -6.436 2.591 -5.042 1.00 96.81 83 VAL A CA 1
ATOM 644 C C . VAL A 1 83 ? -6.351 3.891 -4.242 1.00 96.81 83 VAL A C 1
ATOM 646 O O . VAL A 1 83 ? -6.506 3.856 -3.019 1.00 96.81 83 VAL A O 1
ATOM 649 N N . ALA A 1 84 ? -6.133 5.033 -4.899 1.00 95.19 84 ALA A N 1
ATOM 650 C CA . ALA A 1 84 ? -5.870 6.315 -4.249 1.00 95.19 84 ALA A CA 1
ATOM 651 C C . ALA A 1 84 ? -7.018 6.752 -3.332 1.00 95.19 84 ALA A C 1
ATOM 653 O O . ALA A 1 84 ? -6.768 7.120 -2.186 1.00 95.19 84 ALA A O 1
ATOM 654 N N . ASP A 1 85 ? -8.268 6.637 -3.786 1.00 94.81 85 ASP A N 1
ATOM 655 C CA . ASP A 1 85 ? -9.440 7.015 -2.987 1.00 94.81 85 ASP A CA 1
ATOM 656 C C . ASP A 1 85 ? -9.592 6.138 -1.739 1.00 94.81 85 ASP A C 1
ATOM 658 O O . ASP A 1 85 ? -9.940 6.625 -0.662 1.00 94.81 85 ASP A O 1
ATOM 662 N N . LYS A 1 86 ? -9.271 4.843 -1.850 1.00 93.81 86 LYS A N 1
ATOM 663 C CA . LYS A 1 86 ? -9.304 3.914 -0.715 1.00 93.81 86 LYS A CA 1
ATOM 664 C C . LYS A 1 86 ? -8.198 4.228 0.290 1.00 93.81 86 LYS A C 1
ATOM 666 O O . LYS A 1 86 ? -8.469 4.304 1.486 1.00 93.81 86 LYS A O 1
ATOM 671 N N . ILE A 1 87 ? -6.972 4.445 -0.191 1.00 93.56 87 ILE A N 1
ATOM 672 C CA . ILE A 1 87 ? -5.838 4.867 0.641 1.00 93.56 87 ILE A CA 1
ATOM 673 C C . ILE A 1 87 ? -6.182 6.177 1.352 1.00 93.56 87 ILE A C 1
ATOM 675 O O . ILE A 1 87 ? -6.037 6.278 2.568 1.00 93.56 87 ILE A O 1
ATOM 679 N N . PHE A 1 88 ? -6.699 7.158 0.614 1.00 91.50 88 PHE A N 1
ATOM 680 C CA . PHE A 1 88 ? -7.130 8.426 1.179 1.00 91.50 88 PHE A CA 1
ATOM 681 C C . PHE A 1 88 ? -8.207 8.216 2.243 1.00 91.50 88 PHE A C 1
ATOM 683 O O . PHE A 1 88 ? -8.075 8.761 3.327 1.00 91.50 88 PHE A O 1
ATOM 690 N N . GLY A 1 89 ? -9.217 7.379 2.004 1.00 90.00 89 GLY A N 1
ATOM 691 C CA . GLY A 1 89 ? -10.243 7.060 3.001 1.00 90.00 89 GLY A CA 1
ATOM 692 C C . GLY A 1 89 ? -9.689 6.449 4.294 1.00 90.00 89 GLY A C 1
ATOM 693 O O . GLY A 1 89 ? -10.163 6.786 5.377 1.00 90.00 89 GLY A O 1
ATOM 694 N N . ILE A 1 90 ? -8.660 5.600 4.200 1.00 87.75 90 ILE A N 1
ATOM 695 C CA . ILE A 1 90 ? -7.999 4.996 5.369 1.00 87.75 90 ILE A CA 1
ATOM 696 C C . ILE A 1 90 ? -7.204 6.040 6.159 1.00 87.75 90 ILE A C 1
ATOM 698 O O . ILE A 1 90 ? -7.176 5.993 7.387 1.00 87.75 90 ILE A O 1
ATOM 702 N N . LEU A 1 91 ? -6.543 6.960 5.459 1.00 85.44 91 LEU A N 1
ATOM 703 C CA . LEU A 1 91 ? -5.600 7.922 6.026 1.00 85.44 91 LEU A CA 1
ATOM 704 C C . LEU A 1 91 ? -6.259 9.239 6.483 1.00 85.44 91 LEU A C 1
ATOM 706 O O . LEU A 1 91 ? -5.825 9.873 7.449 1.00 85.44 91 LEU A O 1
ATOM 710 N N . ASN A 1 92 ? -7.295 9.682 5.778 1.00 81.12 92 ASN A N 1
ATOM 711 C CA . ASN A 1 92 ? -7.887 11.003 5.924 1.00 81.12 92 ASN A CA 1
ATOM 712 C C . ASN A 1 92 ? -8.521 11.187 7.306 1.00 81.12 92 ASN A C 1
ATOM 714 O O . ASN A 1 92 ? -9.285 10.351 7.780 1.00 81.12 92 ASN A O 1
ATOM 718 N N . GLY A 1 93 ? -8.192 12.298 7.967 1.00 69.94 93 GLY A N 1
ATOM 719 C CA . GLY A 1 93 ? -8.676 12.608 9.316 1.00 69.94 93 GLY A CA 1
ATOM 720 C C . GLY A 1 93 ? -8.113 11.718 10.435 1.00 69.94 93 GLY A C 1
ATOM 721 O O . GLY A 1 93 ? -8.362 12.018 11.601 1.00 69.94 93 GLY A O 1
ATOM 722 N N . ARG A 1 94 ? -7.338 10.672 10.108 1.00 70.44 94 ARG A N 1
ATOM 723 C CA . ARG A 1 94 ? -6.710 9.745 11.069 1.00 70.44 94 ARG A CA 1
ATOM 724 C C . ARG A 1 94 ? -5.200 9.951 11.219 1.00 70.44 94 ARG A C 1
ATOM 726 O O . ARG A 1 94 ? -4.610 9.504 12.198 1.00 70.44 94 ARG A O 1
ATOM 733 N N . ILE A 1 95 ? -4.558 10.643 10.277 1.00 64.56 95 ILE A N 1
ATOM 734 C CA . ILE A 1 95 ? -3.137 10.990 10.382 1.00 64.56 95 ILE A CA 1
ATOM 735 C C . ILE A 1 95 ? -2.961 12.224 11.273 1.00 64.56 95 ILE A C 1
ATOM 737 O O . ILE A 1 95 ? -3.359 13.329 10.911 1.00 64.56 95 ILE A O 1
ATOM 741 N N . GLN A 1 96 ? -2.256 12.054 12.390 1.00 60.03 96 GLN A N 1
ATOM 742 C CA . GLN A 1 96 ? -1.472 13.137 12.984 1.00 60.03 96 GLN A CA 1
ATOM 743 C C . GLN A 1 96 ? -0.025 12.959 12.511 1.00 60.03 96 GLN A C 1
ATOM 745 O O . GLN A 1 96 ? 0.608 11.976 12.910 1.00 60.03 96 GLN A O 1
ATOM 750 N N . PRO A 1 97 ? 0.511 13.832 11.638 1.00 52.41 97 PRO A N 1
ATOM 751 C CA . PRO A 1 97 ? 1.862 13.655 11.127 1.00 52.41 97 PRO A CA 1
ATOM 752 C C . PRO A 1 97 ? 2.861 13.704 12.288 1.00 52.41 97 PRO A C 1
ATOM 754 O O . PRO A 1 97 ? 3.007 14.709 12.978 1.00 52.41 97 PRO A O 1
ATOM 757 N N . ARG A 1 98 ? 3.543 12.581 12.521 1.00 56.47 98 ARG A N 1
ATOM 758 C CA . ARG A 1 98 ? 4.700 12.473 13.412 1.00 56.47 98 ARG A CA 1
ATOM 759 C C . ARG A 1 98 ? 5.793 11.750 12.652 1.00 56.47 98 ARG A C 1
ATOM 761 O O . ARG A 1 98 ? 5.661 10.574 12.327 1.00 56.47 98 ARG A O 1
ATOM 768 N N . VAL A 1 99 ? 6.861 12.470 12.335 1.00 54.88 99 VAL A N 1
ATOM 769 C CA . VAL A 1 99 ? 7.972 11.927 11.555 1.00 54.88 99 VAL A CA 1
ATOM 770 C C . VAL A 1 99 ? 8.883 11.154 12.497 1.00 54.88 99 VAL A C 1
ATOM 772 O O . VAL A 1 99 ? 9.476 11.718 13.413 1.00 54.88 99 VAL A O 1
ATOM 775 N N . ILE A 1 100 ? 9.020 9.850 12.278 1.00 55.75 100 ILE A N 1
ATOM 776 C CA . ILE A 1 100 ? 9.998 9.032 12.996 1.00 55.75 100 ILE A CA 1
ATOM 777 C C . ILE A 1 100 ? 11.217 8.878 12.092 1.00 55.75 100 ILE A C 1
ATOM 779 O O . ILE A 1 100 ? 11.121 8.342 10.991 1.00 55.75 100 ILE A O 1
ATOM 783 N N . ARG A 1 101 ? 12.373 9.368 12.544 1.00 48.09 101 ARG A N 1
ATOM 784 C CA . ARG A 1 101 ? 13.644 9.224 11.824 1.00 48.09 101 ARG A CA 1
ATOM 785 C C . ARG A 1 101 ? 14.563 8.334 12.660 1.00 48.09 101 ARG A C 1
ATOM 787 O O . ARG A 1 101 ? 15.056 8.754 13.706 1.00 48.09 101 ARG A O 1
ATOM 794 N N . GLY A 1 102 ? 14.768 7.091 12.222 1.00 64.94 102 GLY A N 1
ATOM 795 C CA . GLY A 1 102 ? 15.468 6.073 13.017 1.00 64.94 102 GLY A CA 1
ATOM 796 C C . GLY A 1 102 ? 14.635 5.626 14.224 1.00 64.94 102 GLY A C 1
ATOM 797 O O . GLY A 1 102 ? 13.441 5.396 14.094 1.00 64.94 102 GLY A O 1
ATOM 798 N N . SER A 1 103 ? 15.237 5.530 15.411 1.00 47.88 103 SER A N 1
ATOM 799 C CA . SER A 1 103 ? 14.554 5.174 16.669 1.00 47.88 103 SER A CA 1
ATOM 800 C C . SER A 1 103 ? 13.973 6.377 17.429 1.00 47.88 103 SER A C 1
ATOM 802 O O . SER A 1 103 ? 13.623 6.259 18.604 1.00 47.88 103 SER A O 1
ATOM 804 N N . ARG A 1 104 ? 13.888 7.556 16.797 1.00 37.19 104 ARG A N 1
ATOM 805 C CA . ARG A 1 104 ? 13.474 8.796 17.461 1.00 37.19 104 ARG A CA 1
ATOM 806 C C . ARG A 1 104 ? 12.214 9.376 16.828 1.00 37.19 104 ARG A C 1
ATOM 808 O O . ARG A 1 104 ? 12.180 9.659 15.631 1.00 37.19 104 ARG A O 1
ATOM 815 N N . LEU A 1 105 ? 11.202 9.586 17.668 1.00 49.25 105 LEU A N 1
ATOM 816 C CA . LEU A 1 105 ? 10.006 10.350 17.330 1.00 49.25 105 LEU A CA 1
ATOM 817 C C . LEU A 1 105 ? 10.390 11.832 17.229 1.00 49.25 105 LEU A C 1
ATOM 819 O O . LEU A 1 105 ? 10.859 12.406 18.212 1.00 49.25 105 LEU A O 1
ATOM 823 N N . ILE 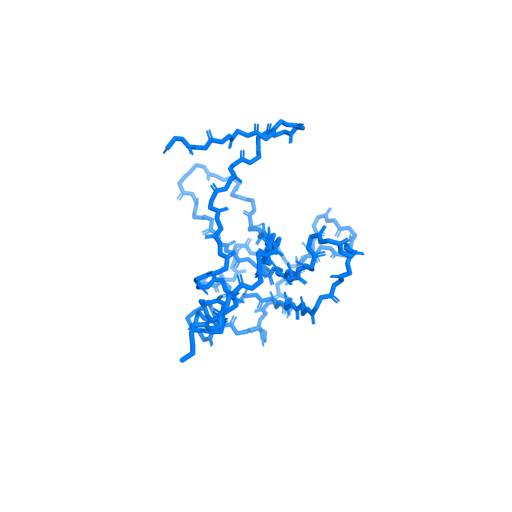A 1 106 ? 10.203 12.447 16.064 1.00 57.28 106 ILE A N 1
ATOM 824 C CA . ILE A 1 106 ? 10.315 13.895 15.888 1.00 57.28 106 ILE A CA 1
ATOM 825 C C . ILE A 1 106 ? 8.888 14.426 15.759 1.00 57.28 106 ILE A C 1
ATOM 827 O O . ILE A 1 106 ? 8.159 14.088 14.826 1.00 57.28 106 ILE A O 1
ATOM 831 N N . GLN A 1 107 ? 8.460 15.214 16.743 1.00 43.31 107 GLN A N 1
ATOM 832 C CA . GLN A 1 107 ? 7.231 15.989 16.610 1.00 43.31 107 GLN A CA 1
ATOM 833 C C . GLN A 1 107 ? 7.530 17.142 15.649 1.00 43.31 107 GLN A C 1
ATOM 835 O O . GLN A 1 107 ? 8.500 17.867 15.857 1.00 43.31 107 GLN A O 1
ATOM 840 N N . SER A 1 108 ? 6.758 17.262 14.571 1.00 47.88 108 SER A N 1
ATOM 841 C CA . SER A 1 108 ? 6.695 18.509 13.811 1.00 47.88 108 SER A CA 1
ATOM 842 C C . SER A 1 108 ? 5.857 19.500 14.616 1.00 47.88 108 SER A C 1
ATOM 844 O O . SER A 1 108 ? 4.770 19.122 15.060 1.00 47.88 108 SER A O 1
ATOM 846 N N . GLU A 1 109 ? 6.397 20.701 14.837 1.00 45.34 109 GLU A N 1
ATOM 847 C CA . GLU A 1 109 ? 5.675 21.851 15.408 1.00 45.34 109 GLU A CA 1
ATOM 848 C C . GLU A 1 109 ? 4.467 22.253 14.552 1.00 45.34 109 GLU A C 1
ATOM 850 O O . GLU A 1 109 ? 4.553 22.122 13.306 1.00 45.34 109 GLU A O 1
#

Foldseek 3Di:
DPDPPQLKAKDKDWDWQDDPDPPDDIDTQKIKIFIARPVVRDTDDIDIFGAAGPDLVSADCDDPDDPDDHSVRNVPTHHCVVCVVVVCVVDPPNDPDWDDDPPDTDHDD